Protein AF-A0A485L635-F1 (afdb_monomer_lite)

Structure (mmCIF, N/CA/C/O backbone):
data_AF-A0A485L635-F1
#
_entry.id   AF-A0A485L635-F1
#
loop_
_atom_site.group_PDB
_atom_site.id
_atom_site.type_symbol
_atom_site.label_atom_id
_atom_site.label_alt_id
_atom_site.label_comp_id
_atom_site.label_asym_id
_atom_site.label_entity_id
_atom_site.label_seq_id
_atom_site.pdbx_PDB_ins_code
_atom_site.Cartn_x
_atom_site.Cartn_y
_atom_site.Cartn_z
_atom_site.occupancy
_atom_site.B_iso_or_equiv
_atom_site.auth_seq_id
_atom_site.auth_comp_id
_atom_site.auth_asym_id
_atom_site.auth_atom_id
_atom_site.pdbx_PDB_model_num
ATOM 1 N N . MET A 1 1 ? -4.032 -38.866 20.958 1.00 46.47 1 MET A N 1
ATOM 2 C CA . MET A 1 1 ? -5.039 -37.815 21.218 1.00 46.47 1 MET A CA 1
ATOM 3 C C . MET A 1 1 ? -4.291 -36.526 21.504 1.00 46.47 1 MET A C 1
ATOM 5 O O . MET A 1 1 ? -3.530 -36.498 22.461 1.00 46.47 1 MET A O 1
ATOM 9 N N . VAL A 1 2 ? -4.410 -35.515 20.643 1.00 56.50 2 VAL A N 1
ATOM 10 C CA . VAL A 1 2 ? -3.808 -34.195 20.890 1.00 56.50 2 VAL A CA 1
ATOM 11 C C . VAL A 1 2 ? -4.768 -33.447 21.805 1.00 56.50 2 VAL A C 1
ATOM 13 O O . VAL A 1 2 ? -5.918 -33.234 21.429 1.00 56.50 2 VAL A O 1
ATOM 16 N N . ALA A 1 3 ? -4.328 -33.121 23.021 1.00 63.78 3 ALA A N 1
ATOM 17 C CA . ALA A 1 3 ? -5.101 -32.286 23.929 1.00 63.78 3 ALA A CA 1
ATOM 18 C C . ALA A 1 3 ? -5.383 -30.947 23.235 1.00 63.78 3 ALA A C 1
ATOM 20 O O . ALA A 1 3 ? -4.454 -30.277 22.778 1.00 63.78 3 ALA A O 1
ATOM 21 N N . ALA A 1 4 ? -6.659 -30.586 23.108 1.00 68.06 4 ALA A N 1
ATOM 22 C CA . ALA A 1 4 ? -7.040 -29.286 22.585 1.00 68.06 4 ALA A CA 1
ATOM 23 C C . ALA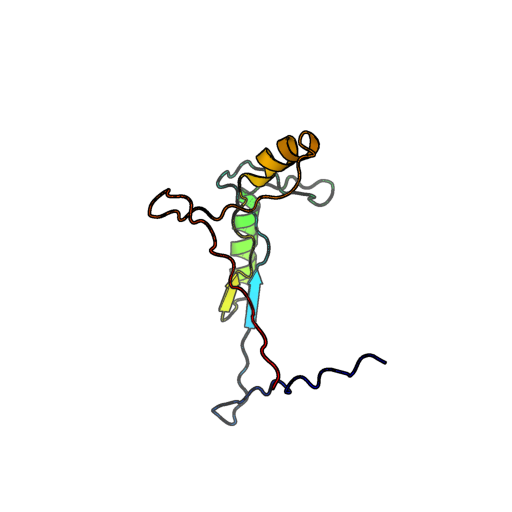 A 1 4 ? -6.488 -28.217 23.536 1.00 68.06 4 ALA A C 1
ATOM 25 O O . ALA A 1 4 ? -6.826 -28.200 24.718 1.00 68.06 4 ALA A O 1
ATOM 26 N N . LEU A 1 5 ? -5.590 -27.367 23.033 1.00 69.75 5 LEU A N 1
ATOM 27 C CA . LEU A 1 5 ? -5.117 -26.203 23.770 1.00 69.75 5 LEU A CA 1
ATOM 28 C C . LEU A 1 5 ? -6.318 -25.271 23.964 1.00 69.75 5 LEU A C 1
ATOM 30 O O . LEU A 1 5 ? -6.784 -24.669 22.994 1.00 69.75 5 LEU A O 1
ATOM 34 N N . ASP A 1 6 ? -6.817 -25.176 25.194 1.00 82.44 6 ASP A N 1
ATOM 35 C CA . ASP A 1 6 ? -7.895 -24.259 25.556 1.00 82.44 6 ASP A CA 1
ATOM 36 C C . ASP A 1 6 ? -7.337 -22.830 25.561 1.00 82.44 6 ASP A C 1
ATOM 38 O O . ASP A 1 6 ? -6.760 -22.348 26.539 1.00 82.44 6 ASP A O 1
ATOM 42 N N . LYS A 1 7 ? -7.368 -22.187 24.390 1.00 81.50 7 LYS A N 1
ATOM 43 C CA . LYS A 1 7 ? -6.895 -20.811 24.235 1.00 81.50 7 LYS A CA 1
ATOM 44 C C . LYS A 1 7 ? -7.945 -19.875 24.836 1.00 81.50 7 LYS A C 1
ATOM 46 O O . LYS A 1 7 ? -9.126 -20.022 24.521 1.00 81.50 7 LYS A O 1
ATOM 51 N N . PRO A 1 8 ? -7.539 -18.878 25.639 1.00 85.19 8 PRO A N 1
ATOM 52 C CA . PRO A 1 8 ? -8.482 -17.936 26.219 1.00 85.19 8 PRO A CA 1
ATOM 53 C C . PRO A 1 8 ? -9.276 -17.223 25.120 1.00 85.19 8 PRO A C 1
ATOM 55 O O . PRO A 1 8 ? -8.722 -16.783 24.109 1.00 85.19 8 PRO A O 1
ATOM 58 N N . LYS A 1 9 ? -10.590 -17.109 25.328 1.00 81.38 9 LYS A N 1
ATOM 59 C CA . LYS A 1 9 ? -11.494 -16.435 24.395 1.00 81.38 9 LYS A CA 1
ATOM 60 C C . LYS A 1 9 ? -11.135 -14.950 24.314 1.00 81.38 9 LYS A C 1
ATOM 62 O O . LYS A 1 9 ? -11.074 -14.267 25.334 1.00 81.38 9 LYS A O 1
ATOM 67 N N . LEU A 1 10 ? -10.941 -14.444 23.098 1.00 79.12 10 LEU A N 1
ATOM 68 C CA . LEU A 1 10 ? -10.807 -13.009 22.862 1.00 79.12 10 LEU A CA 1
ATOM 69 C C . LEU A 1 10 ? -12.159 -12.335 23.134 1.00 79.12 10 LEU A C 1
ATOM 71 O O . LEU A 1 10 ? -13.179 -12.725 22.565 1.00 79.12 10 LEU A O 1
ATOM 75 N N . VAL A 1 11 ? -12.165 -11.344 24.025 1.00 78.62 11 VAL A N 1
ATOM 76 C CA . VAL A 1 11 ? -13.355 -10.565 24.386 1.00 78.62 11 VAL A CA 1
ATOM 77 C C . VAL A 1 11 ? -13.086 -9.107 24.042 1.00 78.62 11 VAL A C 1
ATOM 79 O O . VAL A 1 11 ? -12.256 -8.463 24.682 1.00 78.62 11 VAL A O 1
ATOM 82 N N . ALA A 1 12 ? -13.787 -8.586 23.036 1.00 73.94 12 ALA A N 1
ATOM 83 C CA . ALA A 1 12 ? -13.822 -7.153 22.778 1.00 73.94 12 ALA A CA 1
ATOM 84 C C . ALA A 1 12 ? -14.682 -6.474 23.854 1.00 73.94 12 ALA A C 1
ATOM 86 O O . ALA A 1 12 ? -15.750 -6.978 24.206 1.00 73.94 12 ALA A O 1
ATOM 87 N N . ARG A 1 13 ? -14.210 -5.348 24.396 1.00 74.38 13 ARG A N 1
ATOM 88 C CA . ARG A 1 13 ? -14.962 -4.524 25.349 1.00 74.38 13 ARG A CA 1
ATOM 89 C C . ARG A 1 13 ? -15.219 -3.164 24.717 1.00 74.38 13 ARG A C 1
ATOM 91 O O . ARG A 1 13 ? -14.279 -2.542 24.231 1.00 74.38 13 ARG A O 1
ATOM 98 N N . THR A 1 14 ? -16.465 -2.712 24.735 1.00 75.62 14 THR A N 1
ATOM 99 C CA . THR A 1 14 ? -16.815 -1.324 24.427 1.00 75.62 14 THR A CA 1
ATOM 100 C C . THR A 1 14 ? -16.713 -0.510 25.715 1.00 75.62 14 THR A C 1
ATOM 102 O O . THR A 1 14 ? -17.088 -0.996 26.781 1.00 75.62 14 THR A O 1
ATOM 105 N N . ILE A 1 15 ? -16.141 0.694 25.642 1.00 70.38 15 ILE A N 1
ATOM 106 C CA . ILE A 1 15 ? -16.033 1.586 26.810 1.00 70.38 15 ILE A CA 1
ATOM 107 C C . ILE A 1 15 ? -17.377 2.295 27.055 1.00 70.38 15 ILE A C 1
ATOM 109 O O . ILE A 1 15 ? -17.760 2.472 28.206 1.00 70.38 15 ILE A O 1
ATOM 113 N N . ASP A 1 16 ? -18.139 2.554 25.984 1.00 68.94 16 ASP A N 1
ATOM 114 C CA . ASP A 1 16 ? -19.453 3.201 26.018 1.00 68.94 16 ASP A CA 1
ATOM 115 C C . ASP A 1 16 ? -20.536 2.283 25.411 1.00 68.94 16 ASP A C 1
ATOM 117 O O . ASP A 1 16 ? -20.261 1.488 24.507 1.00 68.94 16 ASP A O 1
ATOM 121 N N . ASN A 1 17 ? -21.778 2.365 25.909 1.00 64.94 17 ASN A N 1
ATOM 122 C CA . ASN A 1 17 ? -22.912 1.491 25.536 1.00 64.94 17 ASN A CA 1
ATOM 123 C C . ASN A 1 17 ? -23.475 1.736 24.119 1.00 64.94 17 ASN A C 1
ATOM 125 O O . ASN A 1 17 ? -24.551 1.237 23.799 1.00 64.94 17 ASN A O 1
ATOM 129 N N . ASP A 1 18 ? -22.766 2.490 23.282 1.00 70.38 18 ASP A N 1
ATOM 130 C CA . ASP A 1 18 ? -23.290 3.043 22.028 1.00 70.38 18 ASP A CA 1
ATOM 131 C C . ASP A 1 18 ? -22.685 2.403 20.768 1.00 70.38 18 ASP A C 1
ATOM 133 O O . ASP A 1 18 ? -22.676 3.004 19.705 1.00 70.38 18 ASP A O 1
ATOM 137 N N . GLY A 1 19 ? -22.164 1.174 20.883 1.00 67.44 19 GLY A N 1
ATOM 138 C CA . GLY A 1 19 ? -21.712 0.362 19.746 1.00 67.44 19 GLY A CA 1
ATOM 139 C C . GLY A 1 19 ? -20.633 1.026 18.876 1.00 67.44 19 GLY A C 1
ATOM 140 O O . GLY A 1 19 ? -20.918 1.736 17.921 1.00 67.44 19 GLY A O 1
ATOM 141 N N . LEU A 1 20 ? -19.359 0.733 19.134 1.00 75.12 20 LEU A N 1
ATOM 142 C CA . LEU A 1 20 ? -18.262 1.286 18.333 1.00 75.12 20 LEU A CA 1
ATOM 143 C C . LEU A 1 20 ? -18.120 0.529 17.002 1.00 75.12 20 LEU A C 1
ATOM 145 O O . LEU A 1 20 ? -17.874 -0.678 16.999 1.00 75.12 20 LEU A O 1
ATOM 149 N N . THR A 1 21 ? -18.230 1.245 15.882 1.00 83.25 21 THR A N 1
ATOM 150 C CA . THR A 1 21 ? -17.922 0.733 14.536 1.00 83.25 21 THR A CA 1
ATOM 151 C C . THR A 1 21 ? -16.688 1.448 14.004 1.00 83.25 21 THR A C 1
ATOM 153 O O . THR A 1 21 ? -16.598 2.667 14.106 1.00 83.25 21 THR A O 1
ATOM 156 N N . TYR A 1 22 ? -15.750 0.695 13.436 1.00 89.38 22 TYR A N 1
ATOM 157 C CA . TYR A 1 22 ? -14.588 1.229 12.729 1.00 89.38 22 TYR A CA 1
ATOM 158 C C . TYR A 1 22 ? -14.312 0.386 11.480 1.00 89.38 22 TYR A C 1
ATOM 160 O O . TYR A 1 22 ? -14.618 -0.811 11.443 1.00 89.38 22 TYR A O 1
ATOM 168 N N . LYS A 1 23 ? -13.713 0.998 10.462 1.00 93.38 23 LYS A N 1
ATOM 169 C CA . LYS A 1 23 ? -13.260 0.352 9.231 1.00 93.38 23 LYS A CA 1
ATOM 170 C C . LYS A 1 23 ? -11.733 0.331 9.192 1.00 93.38 23 LYS A C 1
ATOM 172 O O . LYS A 1 23 ? -11.084 1.369 9.284 1.00 93.38 23 LYS A O 1
ATOM 177 N N . ILE A 1 24 ? -11.163 -0.859 9.012 1.00 95.50 24 ILE A N 1
ATOM 178 C CA . ILE A 1 24 ? -9.722 -1.043 8.806 1.00 95.50 24 ILE A CA 1
ATOM 179 C C . ILE A 1 24 ? -9.475 -1.437 7.355 1.00 95.50 24 ILE A C 1
ATOM 181 O O . ILE A 1 24 ? -10.023 -2.434 6.888 1.00 95.50 24 ILE A O 1
ATOM 185 N N . LEU A 1 25 ? -8.603 -0.699 6.675 1.00 96.50 25 LEU A N 1
ATOM 186 C CA . LEU A 1 25 ? -8.005 -1.124 5.415 1.00 96.50 25 LEU A CA 1
ATOM 187 C C . LEU A 1 25 ? -6.670 -1.808 5.719 1.00 96.50 25 LEU A C 1
ATOM 189 O O . LEU A 1 25 ? -5.702 -1.158 6.113 1.00 96.50 25 LEU A O 1
ATOM 193 N N . GLN A 1 26 ? -6.624 -3.129 5.568 1.00 96.69 26 GLN A N 1
ATOM 194 C CA . GLN A 1 26 ? -5.401 -3.905 5.748 1.00 96.69 26 GLN A CA 1
ATOM 195 C C . GLN A 1 26 ? -4.708 -4.119 4.403 1.00 96.69 26 GLN A C 1
ATOM 197 O O . GLN A 1 26 ? -5.333 -4.570 3.447 1.00 96.69 26 GLN A O 1
ATOM 202 N N . ILE A 1 27 ? -3.410 -3.828 4.354 1.00 94.88 27 ILE A N 1
ATOM 203 C CA . ILE A 1 27 ? -2.618 -3.820 3.127 1.00 94.88 27 ILE A CA 1
ATOM 204 C C . ILE A 1 27 ? -1.386 -4.712 3.321 1.00 94.88 27 ILE A C 1
ATOM 206 O O . ILE A 1 27 ? -0.398 -4.288 3.929 1.00 94.88 27 ILE A O 1
ATOM 210 N N . PRO A 1 28 ? -1.454 -5.973 2.872 1.00 93.25 28 PRO A N 1
ATOM 211 C CA . PRO A 1 28 ? -0.338 -6.912 2.911 1.00 93.25 28 PRO A CA 1
ATOM 212 C C . PRO A 1 28 ? 0.518 -6.848 1.630 1.00 93.25 28 PRO A C 1
ATOM 214 O O . PRO A 1 28 ? 0.031 -6.431 0.582 1.00 93.25 28 PRO A O 1
ATOM 217 N N . ASP A 1 29 ? 1.777 -7.284 1.730 1.00 91.00 29 ASP A N 1
ATOM 218 C CA . ASP A 1 29 ? 2.595 -7.769 0.605 1.00 91.00 29 ASP A CA 1
ATOM 219 C C . ASP A 1 29 ? 2.703 -6.830 -0.617 1.00 91.00 29 ASP A C 1
ATOM 221 O O . ASP A 1 29 ? 2.591 -7.263 -1.764 1.00 91.00 29 ASP A O 1
ATOM 225 N N . LEU A 1 30 ? 2.940 -5.529 -0.403 1.00 90.94 30 LEU A N 1
ATOM 226 C CA . LEU A 1 30 ? 3.135 -4.599 -1.525 1.00 90.94 30 LEU A CA 1
ATOM 227 C C . LEU A 1 30 ? 4.426 -4.884 -2.306 1.00 90.94 30 LEU A C 1
ATOM 229 O O . LEU A 1 30 ? 4.441 -4.718 -3.519 1.00 90.94 30 LEU A O 1
ATOM 233 N N . HIS A 1 31 ? 5.501 -5.338 -1.654 1.00 91.38 31 HIS A N 1
ATOM 234 C CA . HIS A 1 31 ? 6.795 -5.595 -2.300 1.00 91.38 31 HIS A CA 1
ATOM 235 C C . HIS A 1 31 ? 7.318 -4.421 -3.159 1.00 91.38 31 HIS A C 1
ATOM 237 O O . HIS A 1 31 ? 7.789 -4.616 -4.281 1.00 91.38 31 HIS A O 1
ATOM 243 N N . TYR A 1 32 ? 7.296 -3.193 -2.632 1.00 90.81 32 TYR A N 1
ATOM 244 C CA . TYR A 1 32 ? 7.894 -2.039 -3.310 1.00 90.81 32 TYR A CA 1
ATOM 245 C C . TYR A 1 32 ? 9.393 -2.240 -3.534 1.00 90.81 32 TYR A C 1
ATOM 247 O O . TYR A 1 32 ? 10.155 -2.471 -2.589 1.00 90.81 32 TYR A O 1
ATOM 255 N N . SER A 1 33 ? 9.827 -2.107 -4.785 1.00 89.31 33 SER A N 1
ATOM 256 C CA . SER A 1 33 ? 11.236 -2.143 -5.182 1.00 89.31 33 SER A CA 1
ATOM 257 C C . SER A 1 33 ? 11.898 -0.760 -5.174 1.00 89.31 33 SER A C 1
ATOM 259 O O . SER A 1 33 ? 13.129 -0.669 -5.220 1.00 89.31 33 SER A O 1
ATOM 261 N N . GLY A 1 34 ? 11.097 0.310 -5.109 1.00 88.69 34 GLY A N 1
ATOM 262 C CA . GLY A 1 34 ? 11.537 1.700 -5.215 1.00 88.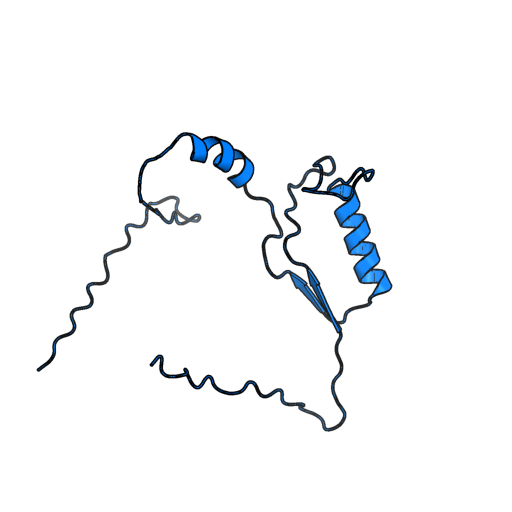69 34 GLY A CA 1
ATOM 263 C C . GLY A 1 34 ? 11.808 2.130 -6.658 1.00 88.69 34 GLY A C 1
ATOM 264 O O . GLY A 1 34 ? 12.634 3.015 -6.888 1.00 88.69 34 GLY A O 1
ATOM 265 N N . LYS A 1 35 ? 11.190 1.459 -7.635 1.00 89.19 35 LYS A N 1
ATOM 266 C CA . LYS A 1 35 ? 11.347 1.728 -9.068 1.00 89.19 35 LYS A CA 1
ATOM 267 C C . LYS A 1 35 ? 9.993 1.637 -9.754 1.00 89.19 35 LYS A C 1
ATOM 269 O O . LYS A 1 35 ? 9.493 0.546 -10.008 1.00 89.19 35 LYS A O 1
ATOM 274 N N . ASP A 1 36 ? 9.495 2.782 -10.194 1.00 90.62 36 ASP A N 1
ATOM 275 C CA . ASP A 1 36 ? 8.192 2.944 -10.849 1.00 90.62 36 ASP A CA 1
ATOM 276 C C . ASP A 1 36 ? 7.978 2.035 -12.070 1.00 90.62 36 ASP A C 1
ATOM 278 O O . ASP A 1 36 ? 6.847 1.730 -12.439 1.00 90.62 36 ASP A O 1
ATOM 282 N N . THR A 1 37 ? 9.062 1.601 -12.719 1.00 91.31 37 THR A N 1
ATOM 283 C CA . THR A 1 37 ? 9.028 0.747 -13.913 1.00 91.31 37 THR A CA 1
ATOM 284 C C . THR A 1 37 ? 9.028 -0.750 -13.611 1.00 91.31 37 THR A C 1
ATOM 286 O O . THR A 1 37 ? 8.892 -1.543 -14.545 1.00 91.31 37 THR A O 1
ATOM 289 N N . THR A 1 38 ? 9.179 -1.156 -12.348 1.00 89.38 38 THR A N 1
ATOM 290 C CA . THR A 1 38 ? 9.167 -2.568 -11.955 1.00 89.38 38 THR A CA 1
ATOM 291 C C . THR A 1 38 ? 7.804 -3.180 -12.247 1.00 89.38 38 THR A C 1
ATOM 293 O O . THR A 1 38 ? 6.778 -2.688 -11.787 1.00 89.38 38 THR A O 1
ATOM 296 N N . THR A 1 39 ? 7.795 -4.270 -13.014 1.00 89.88 39 THR A N 1
ATOM 297 C CA . THR A 1 39 ? 6.577 -5.021 -13.326 1.00 89.88 39 THR A CA 1
ATOM 298 C C . THR A 1 39 ? 6.081 -5.773 -12.095 1.00 89.88 39 THR A C 1
ATOM 300 O O . THR A 1 39 ? 6.864 -6.426 -11.398 1.00 89.88 39 THR A O 1
ATOM 303 N N . CYS A 1 40 ? 4.773 -5.722 -11.852 1.00 87.19 40 CYS A N 1
ATOM 304 C CA . CYS A 1 40 ? 4.139 -6.489 -10.783 1.00 87.19 40 CYS A CA 1
ATOM 305 C C . CYS A 1 40 ? 4.296 -8.000 -11.019 1.00 87.19 40 CYS A C 1
ATOM 307 O O . CYS A 1 40 ? 4.387 -8.467 -12.157 1.00 87.19 40 CYS A O 1
ATOM 309 N N . TYR A 1 41 ? 4.280 -8.793 -9.948 1.00 82.88 41 TYR A N 1
ATOM 310 C CA . TYR A 1 41 ? 4.322 -10.249 -10.065 1.00 82.88 41 TYR A CA 1
ATOM 311 C C . TYR A 1 41 ? 2.921 -10.823 -10.300 1.00 82.88 41 TYR A C 1
ATOM 313 O O . TYR A 1 41 ? 2.011 -10.573 -9.518 1.00 82.88 41 TYR A O 1
ATOM 321 N N . GLY A 1 42 ? 2.760 -11.608 -11.369 1.00 83.50 42 GLY A N 1
ATOM 322 C CA . GLY A 1 42 ? 1.510 -12.309 -11.681 1.00 83.50 42 GLY A CA 1
ATOM 323 C C . GLY A 1 42 ? 0.291 -11.410 -11.944 1.00 83.50 42 GLY A C 1
ATOM 324 O O . GLY A 1 42 ? -0.769 -11.695 -11.386 1.00 83.50 42 GLY A O 1
ATOM 325 N N . PRO A 1 43 ? 0.388 -10.343 -12.766 1.00 84.75 43 PRO A N 1
ATOM 326 C CA . PRO A 1 43 ? -0.782 -9.540 -13.090 1.00 84.75 43 PRO A CA 1
ATOM 327 C C . PRO A 1 43 ? -1.810 -10.358 -13.890 1.00 84.75 43 PRO A C 1
ATOM 329 O O . PRO A 1 43 ? -1.435 -11.305 -14.594 1.00 84.75 43 PRO A O 1
ATOM 332 N N . PRO A 1 44 ? -3.102 -9.985 -13.839 1.00 84.88 44 PRO A N 1
ATOM 333 C CA . PRO A 1 44 ? -4.102 -10.571 -14.717 1.00 84.88 44 PRO A CA 1
ATOM 334 C C . PRO A 1 44 ? -3.697 -10.447 -16.198 1.00 84.88 44 PRO A C 1
ATOM 336 O O . PRO A 1 44 ? -3.037 -9.473 -16.580 1.00 84.88 44 PRO A O 1
ATOM 339 N N . PRO A 1 45 ? -4.097 -11.401 -17.058 1.00 89.38 45 PRO A N 1
ATOM 340 C CA . PRO A 1 45 ? -3.738 -11.372 -18.470 1.00 89.38 45 PRO A CA 1
ATOM 341 C C . PRO A 1 45 ? -4.180 -10.069 -19.144 1.00 89.38 45 PRO A C 1
ATOM 343 O O . PRO A 1 45 ? -5.308 -9.620 -18.959 1.00 89.38 45 PRO A O 1
ATOM 346 N N . GLY A 1 46 ? -3.300 -9.486 -19.959 1.00 88.00 46 GLY A N 1
ATOM 347 C CA . GLY A 1 46 ? -3.602 -8.268 -20.718 1.00 88.00 46 GLY A CA 1
ATOM 348 C C . GLY A 1 46 ? -3.471 -6.960 -19.932 1.00 88.00 46 GLY A C 1
ATOM 349 O O . GLY A 1 46 ? -3.784 -5.909 -20.485 1.00 88.00 46 GLY A O 1
ATOM 350 N N . ILE A 1 47 ? -2.993 -7.000 -18.685 1.00 87.50 47 ILE A N 1
ATOM 351 C CA . ILE A 1 47 ? -2.733 -5.802 -17.880 1.00 87.50 47 ILE A CA 1
ATOM 352 C C . ILE A 1 47 ? -1.224 -5.542 -17.800 1.00 87.50 47 ILE A C 1
ATOM 354 O O . ILE A 1 47 ? -0.470 -6.377 -17.300 1.00 87.50 47 ILE A O 1
ATOM 358 N N . ASP A 1 48 ? -0.789 -4.361 -18.252 1.00 89.00 48 ASP A N 1
ATOM 359 C CA . ASP A 1 48 ? 0.557 -3.844 -17.965 1.00 89.00 48 ASP A CA 1
ATOM 360 C C . ASP A 1 48 ? 0.576 -3.285 -16.538 1.00 89.00 48 ASP A C 1
ATOM 362 O O . ASP A 1 48 ? 0.211 -2.135 -16.299 1.00 89.00 48 ASP A O 1
ATOM 366 N N . CYS A 1 49 ? 0.939 -4.130 -15.574 1.00 88.62 49 CYS A N 1
ATOM 367 C CA . CYS A 1 49 ? 1.054 -3.729 -14.177 1.00 88.62 49 CYS A CA 1
ATOM 368 C C . CYS A 1 49 ? 2.490 -3.329 -13.851 1.00 88.62 49 CYS A C 1
ATOM 370 O O . CYS A 1 49 ? 3.429 -4.107 -14.040 1.00 88.62 49 CYS A O 1
ATOM 372 N N . LYS A 1 50 ? 2.634 -2.131 -13.291 1.00 93.12 50 LYS A N 1
ATOM 373 C CA . LYS A 1 50 ? 3.890 -1.534 -12.845 1.00 93.12 50 LYS A CA 1
ATOM 374 C C . LYS A 1 50 ? 3.724 -0.983 -11.441 1.00 93.12 50 LYS A C 1
ATOM 376 O O . LYS A 1 50 ? 2.610 -0.649 -11.043 1.00 93.12 50 LYS A O 1
ATOM 381 N N . GLU A 1 51 ? 4.835 -0.845 -10.733 1.00 92.19 51 GLU A N 1
ATOM 382 C CA . GLU A 1 51 ? 4.879 -0.275 -9.385 1.00 92.19 51 GLU A CA 1
ATOM 383 C C . GLU A 1 51 ? 4.209 1.107 -9.318 1.00 92.19 51 GLU A C 1
ATOM 385 O O . GLU A 1 51 ? 3.450 1.371 -8.392 1.00 92.19 51 GLU A O 1
ATOM 390 N N . SER A 1 52 ? 4.342 1.937 -10.361 1.00 92.81 52 SER A N 1
ATOM 391 C CA . SER A 1 52 ? 3.623 3.218 -10.448 1.00 92.81 52 SER A CA 1
ATOM 392 C C . SER A 1 52 ? 2.095 3.090 -10.371 1.00 92.81 52 SER A C 1
ATOM 394 O O . SER A 1 52 ? 1.420 3.975 -9.849 1.00 92.81 52 SER A O 1
ATOM 396 N N . TYR A 1 53 ? 1.523 1.989 -10.863 1.00 92.31 53 TYR A N 1
ATOM 397 C CA . TYR A 1 53 ? 0.087 1.729 -10.764 1.00 92.31 53 TYR A CA 1
ATOM 398 C C . TYR A 1 53 ? -0.327 1.206 -9.389 1.00 92.31 53 TYR A C 1
ATOM 400 O O . TYR A 1 53 ? -1.496 1.345 -9.029 1.00 92.31 53 TYR A O 1
ATOM 408 N N . MET A 1 54 ? 0.599 0.652 -8.600 1.00 91.25 54 MET A N 1
ATOM 409 C CA . MET A 1 54 ? 0.311 0.280 -7.215 1.00 91.25 54 MET A CA 1
ATOM 410 C C . MET A 1 54 ?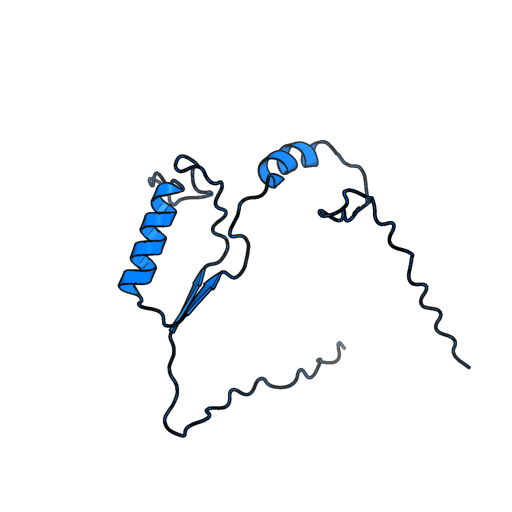 0.011 1.525 -6.381 1.00 91.25 54 MET A C 1
ATOM 412 O O . MET A 1 54 ? -0.973 1.528 -5.649 1.00 91.25 54 MET A O 1
ATOM 416 N N . ASP A 1 55 ? 0.760 2.615 -6.566 1.00 90.75 55 ASP A N 1
ATOM 417 C CA . ASP A 1 55 ? 0.495 3.888 -5.878 1.00 90.75 55 ASP A CA 1
ATOM 418 C C . ASP A 1 55 ? -0.884 4.455 -6.231 1.00 90.75 55 ASP A C 1
ATOM 420 O O . ASP A 1 55 ? -1.628 4.899 -5.355 1.00 90.75 55 ASP A O 1
ATOM 424 N N . VAL A 1 56 ? -1.258 4.383 -7.512 1.00 93.25 56 VAL A N 1
ATOM 425 C CA . VAL A 1 56 ? -2.586 4.800 -7.988 1.00 93.25 56 VAL A CA 1
ATOM 426 C C . VAL A 1 56 ? -3.685 3.929 -7.376 1.00 93.25 56 VAL A C 1
ATOM 428 O O . VAL A 1 56 ? -4.695 4.455 -6.908 1.00 93.25 56 VAL A O 1
ATOM 431 N N . MET A 1 57 ? -3.494 2.607 -7.341 1.00 91.00 57 MET A N 1
ATOM 432 C CA . MET A 1 57 ? -4.432 1.671 -6.714 1.00 91.00 57 MET A CA 1
ATOM 433 C C . MET A 1 57 ? -4.607 1.979 -5.225 1.00 91.00 57 MET A C 1
ATOM 435 O O . MET A 1 57 ? -5.729 2.029 -4.730 1.00 91.00 57 MET A O 1
ATOM 439 N N . MET A 1 58 ? -3.506 2.222 -4.518 1.00 92.88 58 MET A N 1
ATOM 440 C CA . MET A 1 58 ? -3.488 2.537 -3.093 1.00 92.88 58 MET A CA 1
ATOM 441 C C . MET A 1 58 ? -4.238 3.830 -2.778 1.00 92.88 58 MET A C 1
ATOM 443 O O . MET A 1 58 ? -5.089 3.839 -1.889 1.00 92.88 58 MET A O 1
ATOM 447 N N . GLN A 1 59 ? -3.975 4.896 -3.536 1.00 95.19 59 GLN A N 1
ATOM 448 C CA . GLN A 1 59 ? -4.692 6.167 -3.401 1.00 95.19 59 GLN A CA 1
ATOM 449 C C . GLN A 1 59 ? -6.191 5.980 -3.651 1.00 95.19 59 GLN A C 1
ATOM 451 O O . GLN A 1 59 ? -7.004 6.360 -2.813 1.00 95.19 59 GLN A O 1
ATOM 456 N N . LYS A 1 60 ? -6.555 5.289 -4.740 1.00 96.06 60 LYS A N 1
ATOM 457 C CA . LYS A 1 60 ? -7.954 4.993 -5.076 1.00 96.06 60 LYS A CA 1
ATOM 458 C C . LYS A 1 60 ? -8.663 4.217 -3.960 1.00 96.06 60 LYS A C 1
ATOM 460 O O . LYS A 1 60 ? -9.781 4.568 -3.600 1.00 96.06 60 LYS A O 1
ATOM 465 N N . MET A 1 61 ? -8.025 3.187 -3.397 1.00 95.38 61 MET A N 1
ATOM 466 C CA . MET A 1 61 ? -8.605 2.400 -2.301 1.00 95.38 61 MET A CA 1
ATOM 467 C C . MET A 1 61 ? -8.841 3.247 -1.050 1.00 95.38 61 MET A C 1
ATOM 469 O O . MET A 1 61 ? -9.884 3.112 -0.417 1.00 95.38 61 MET A O 1
ATOM 473 N N . ILE A 1 62 ? -7.899 4.122 -0.695 1.00 96.88 62 ILE A N 1
ATOM 474 C CA . ILE A 1 62 ? -8.042 5.012 0.464 1.00 96.88 62 ILE A CA 1
ATOM 475 C C . ILE A 1 62 ? -9.195 6.003 0.242 1.00 96.88 62 ILE A C 1
ATOM 477 O O . ILE A 1 62 ? -10.022 6.179 1.140 1.00 96.88 62 ILE A O 1
ATOM 481 N N . ASP A 1 63 ? -9.284 6.596 -0.951 1.00 97.44 63 ASP A N 1
ATOM 482 C CA . ASP A 1 63 ? -10.321 7.571 -1.306 1.00 97.44 63 ASP A CA 1
ATOM 483 C C . ASP A 1 63 ? -11.72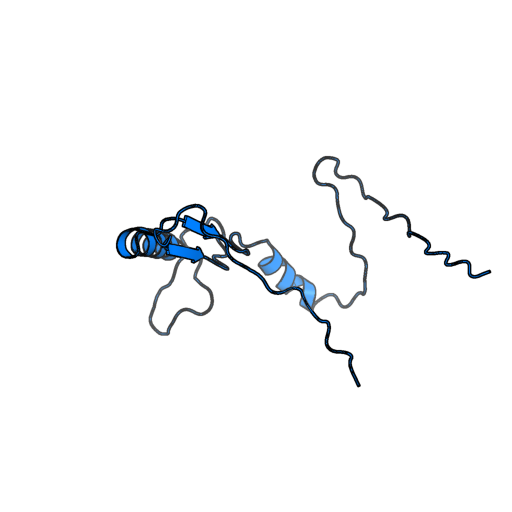9 6.956 -1.345 1.00 97.44 63 ASP A C 1
ATOM 485 O O . ASP A 1 63 ? -12.698 7.571 -0.880 1.00 97.44 63 ASP A O 1
ATOM 489 N N . ASP A 1 64 ? -11.846 5.741 -1.888 1.00 97.50 64 ASP A N 1
ATOM 490 C CA . ASP A 1 64 ? -13.124 5.045 -2.047 1.00 97.50 64 ASP A CA 1
ATOM 491 C C . ASP A 1 64 ? -13.609 4.450 -0.715 1.00 97.50 64 ASP A C 1
ATOM 493 O O . ASP A 1 64 ? -14.772 4.628 -0.341 1.00 97.50 64 ASP A O 1
ATOM 497 N N . GLU A 1 65 ? -12.729 3.771 0.030 1.00 96.12 65 GLU A N 1
ATOM 498 C CA . GLU A 1 65 ? -13.126 3.052 1.244 1.00 96.12 65 GLU A CA 1
ATOM 499 C C . GLU A 1 65 ? -13.247 3.942 2.474 1.00 96.12 65 GLU A C 1
ATOM 501 O O . GLU A 1 65 ? -14.042 3.620 3.364 1.00 96.12 65 GLU A O 1
ATOM 506 N N . LYS A 1 66 ? -12.488 5.043 2.534 1.00 96.50 66 LYS A N 1
ATOM 507 C CA . LYS A 1 66 ? -12.439 5.967 3.681 1.00 96.50 66 LYS A CA 1
ATOM 508 C C . LYS A 1 66 ? -12.275 5.225 5.020 1.00 96.50 66 LYS A C 1
ATOM 510 O O . LYS A 1 66 ? -13.155 5.310 5.878 1.00 96.50 66 LYS A O 1
ATOM 515 N N . PRO A 1 67 ? -11.201 4.432 5.189 1.00 96.69 67 PRO A N 1
ATOM 516 C CA . PRO A 1 67 ? -10.975 3.684 6.420 1.00 96.69 67 PRO A CA 1
ATOM 517 C C . PRO A 1 67 ? -10.600 4.611 7.584 1.00 96.69 67 PRO A C 1
ATOM 519 O O . PRO A 1 67 ? -9.948 5.634 7.385 1.00 96.69 67 PRO A O 1
ATOM 522 N N . ASP A 1 68 ? -10.932 4.204 8.809 1.00 95.31 68 ASP A N 1
ATOM 523 C CA . ASP A 1 68 ? -10.473 4.878 10.033 1.00 95.31 68 ASP A CA 1
ATOM 524 C C . ASP A 1 68 ? -9.000 4.565 10.316 1.00 95.31 68 ASP A C 1
ATOM 526 O O . ASP A 1 68 ? -8.254 5.390 10.843 1.00 95.31 68 ASP A O 1
ATOM 530 N N . PHE A 1 69 ? -8.568 3.358 9.938 1.00 95.81 69 PHE A N 1
ATOM 531 C CA . PHE A 1 69 ? -7.195 2.900 10.097 1.00 95.81 69 PHE A CA 1
ATOM 532 C C . PHE A 1 69 ? -6.696 2.206 8.836 1.00 95.81 69 PHE A C 1
ATOM 534 O O . PHE A 1 69 ? -7.378 1.355 8.265 1.00 95.81 69 PHE A O 1
ATOM 541 N N . VAL A 1 70 ? -5.459 2.512 8.456 1.00 96.25 70 VAL A N 1
ATOM 542 C CA . VAL A 1 70 ? -4.715 1.764 7.440 1.00 96.25 70 VAL A CA 1
ATOM 543 C C . VAL A 1 70 ? -3.639 0.949 8.144 1.00 96.25 70 VAL A C 1
ATOM 545 O O . VAL A 1 70 ? -2.837 1.497 8.902 1.00 96.25 70 VAL A O 1
ATOM 548 N N . VAL A 1 71 ? -3.629 -0.363 7.920 1.00 96.56 71 VAL A N 1
ATOM 549 C CA . VAL A 1 71 ? -2.702 -1.292 8.574 1.00 96.56 71 VAL A CA 1
ATOM 550 C C . VAL A 1 71 ? -1.854 -1.999 7.532 1.00 96.56 71 VAL A C 1
ATOM 552 O O . VAL A 1 71 ? -2.356 -2.788 6.738 1.00 96.56 71 VAL A O 1
ATOM 555 N N . PHE A 1 72 ? -0.545 -1.777 7.594 1.00 95.50 72 PHE A N 1
ATOM 556 C CA . PHE A 1 72 ? 0.436 -2.521 6.812 1.00 95.50 72 PHE A CA 1
ATOM 557 C C . PHE A 1 72 ? 0.884 -3.755 7.593 1.00 95.50 72 PHE A C 1
ATOM 559 O O . PHE A 1 72 ? 1.524 -3.630 8.638 1.00 95.50 72 PHE A O 1
ATOM 566 N N . SER A 1 73 ? 0.524 -4.950 7.121 1.00 93.50 73 SER A N 1
ATOM 567 C CA . SER A 1 73 ? 0.693 -6.182 7.909 1.00 93.50 73 SER A CA 1
ATOM 568 C C . SER A 1 73 ? 1.986 -6.962 7.653 1.00 93.50 73 SER A C 1
ATOM 570 O O . SER A 1 73 ? 2.240 -7.936 8.355 1.00 93.50 73 SER A O 1
ATOM 572 N N . GLY A 1 74 ? 2.810 -6.550 6.688 1.00 90.81 74 GLY A N 1
ATOM 573 C CA . GLY A 1 74 ? 4.063 -7.235 6.339 1.00 90.81 74 GLY A CA 1
ATOM 574 C C . GLY A 1 74 ? 4.447 -7.045 4.874 1.00 90.81 74 GLY A C 1
ATOM 575 O O . GLY A 1 74 ? 3.644 -6.526 4.107 1.00 90.81 74 GLY A O 1
ATOM 576 N N . ASP A 1 75 ? 5.682 -7.398 4.516 1.00 89.75 75 ASP A N 1
ATOM 577 C CA . ASP A 1 75 ? 6.188 -7.498 3.134 1.00 89.75 75 ASP A CA 1
ATOM 578 C C . ASP A 1 75 ? 5.931 -6.274 2.236 1.00 89.75 75 ASP A C 1
ATOM 580 O O . ASP A 1 75 ? 5.665 -6.358 1.043 1.00 89.75 75 ASP A O 1
ATOM 584 N N . GLN A 1 76 ? 6.064 -5.081 2.821 1.00 92.12 76 GLN A N 1
ATOM 585 C CA . GLN A 1 76 ? 5.873 -3.818 2.099 1.00 92.12 76 GLN A CA 1
ATOM 586 C C . GLN A 1 76 ? 7.019 -3.493 1.143 1.00 92.12 76 GLN A C 1
ATOM 588 O O . GLN A 1 76 ? 6.803 -2.835 0.135 1.00 92.12 76 GLN A O 1
ATOM 593 N N . ILE A 1 77 ? 8.238 -3.929 1.472 1.00 90.06 77 ILE A N 1
ATOM 594 C CA . ILE A 1 77 ? 9.457 -3.611 0.725 1.00 90.06 77 ILE A CA 1
ATOM 595 C C . ILE A 1 77 ? 10.050 -4.903 0.178 1.00 90.06 77 ILE A C 1
ATOM 597 O O . ILE A 1 77 ? 10.313 -5.839 0.937 1.00 90.06 77 ILE A O 1
ATOM 601 N N . GLU A 1 78 ? 10.314 -4.932 -1.124 1.00 86.06 78 GLU A N 1
ATOM 602 C CA . GLU A 1 78 ? 11.040 -6.025 -1.759 1.00 86.06 78 GLU A CA 1
ATOM 603 C C . GLU A 1 78 ? 12.497 -6.001 -1.286 1.00 86.06 78 GLU A C 1
ATOM 605 O O . GLU A 1 78 ? 13.220 -5.009 -1.419 1.00 86.06 78 GLU A O 1
ATOM 610 N N . THR A 1 79 ? 12.949 -7.112 -0.711 1.00 72.56 79 THR A N 1
ATOM 611 C CA . THR A 1 79 ? 14.357 -7.260 -0.335 1.00 72.56 79 THR A CA 1
ATOM 612 C C . THR A 1 79 ? 15.141 -7.833 -1.513 1.00 72.56 79 THR A C 1
ATOM 614 O O . THR A 1 79 ? 14.590 -8.411 -2.445 1.00 72.56 79 THR A O 1
ATOM 617 N N . LEU A 1 80 ? 16.474 -7.757 -1.472 1.00 63.19 80 LEU A N 1
ATOM 618 C CA . LEU A 1 80 ? 17.333 -8.372 -2.496 1.00 63.19 80 LEU A CA 1
ATOM 619 C C . LEU A 1 80 ? 17.202 -9.911 -2.566 1.00 63.19 80 LEU A C 1
ATOM 621 O O . LEU A 1 80 ? 17.939 -10.540 -3.320 1.00 63.19 80 LEU A O 1
ATOM 625 N N . ALA A 1 81 ? 16.283 -10.542 -1.827 1.00 54.75 81 ALA A N 1
ATOM 626 C CA . ALA A 1 81 ? 15.974 -11.961 -1.943 1.00 54.75 81 ALA A CA 1
ATOM 627 C C . ALA A 1 81 ? 15.606 -12.376 -3.379 1.00 54.75 81 ALA A C 1
ATOM 629 O O . ALA A 1 81 ? 15.896 -13.507 -3.752 1.00 54.75 81 ALA A O 1
ATOM 630 N N . ARG A 1 82 ? 15.101 -11.478 -4.240 1.00 51.06 82 ARG A N 1
ATOM 631 C CA . ARG A 1 82 ? 14.988 -11.763 -5.687 1.00 51.06 82 ARG A CA 1
ATOM 632 C C . ARG A 1 82 ? 16.333 -11.931 -6.407 1.00 51.06 82 ARG A C 1
ATOM 634 O O . ARG A 1 82 ? 16.425 -12.742 -7.322 1.00 51.06 82 ARG A O 1
ATOM 641 N N . LEU A 1 83 ? 17.397 -11.249 -5.973 1.00 49.69 83 LEU A N 1
ATOM 642 C CA . LEU A 1 83 ? 18.773 -11.537 -6.418 1.00 49.69 83 LEU A CA 1
ATOM 643 C C . LEU A 1 83 ? 19.332 -12.796 -5.739 1.00 49.69 83 LEU A C 1
ATOM 645 O O . LEU A 1 83 ? 20.130 -13.523 -6.326 1.00 49.69 83 LEU A O 1
ATOM 649 N N . GLN A 1 84 ? 18.899 -13.076 -4.510 1.00 44.81 84 GLN A N 1
ATOM 650 C CA . GLN A 1 84 ? 19.372 -14.208 -3.715 1.00 44.81 84 GLN A CA 1
ATOM 651 C C . GLN A 1 84 ? 18.719 -15.543 -4.112 1.00 44.81 84 GLN A C 1
ATOM 653 O O . GLN A 1 84 ? 19.367 -16.580 -4.016 1.00 44.81 84 GLN A O 1
ATOM 658 N N . ALA A 1 85 ? 17.497 -15.540 -4.649 1.00 45.69 85 ALA A N 1
ATOM 659 C CA . ALA A 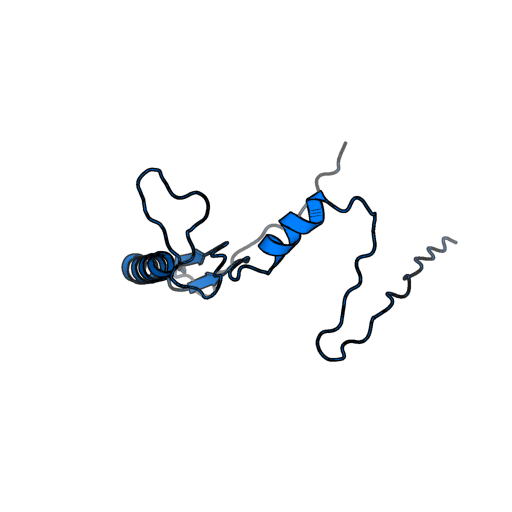1 85 ? 16.827 -16.724 -5.186 1.00 45.69 85 ALA A CA 1
ATOM 660 C C . ALA A 1 85 ? 17.573 -17.299 -6.400 1.00 45.69 85 ALA A C 1
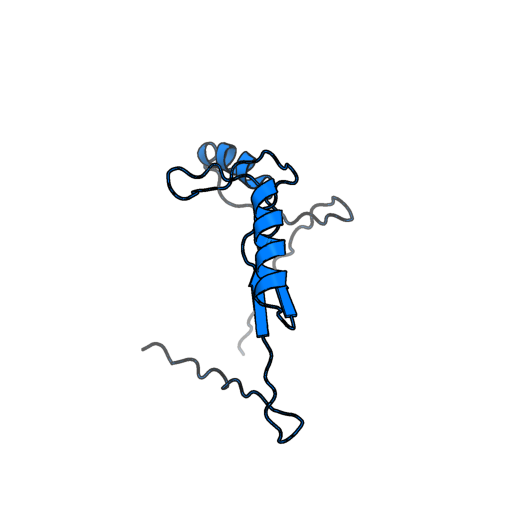ATOM 662 O O . ALA A 1 85 ? 17.656 -18.516 -6.546 1.00 45.69 85 ALA A O 1
ATOM 663 N N . CYS A 1 86 ? 18.214 -16.449 -7.211 1.00 44.47 86 CYS A N 1
ATOM 664 C CA . CYS A 1 86 ? 19.100 -16.919 -8.276 1.00 44.47 86 CYS A CA 1
ATOM 665 C C . CYS A 1 86 ? 20.394 -17.559 -7.727 1.00 44.47 86 CYS A C 1
ATOM 667 O O . CYS A 1 86 ? 20.971 -18.430 -8.371 1.00 44.47 86 CYS A O 1
ATOM 669 N N . LEU A 1 87 ? 20.835 -17.175 -6.523 1.00 45.84 87 LEU A N 1
ATOM 670 C CA . LEU A 1 87 ? 22.020 -17.735 -5.857 1.00 45.84 87 LEU A CA 1
ATOM 671 C C . LEU A 1 87 ? 21.699 -19.014 -5.058 1.00 45.84 87 LEU A C 1
ATOM 673 O O . LEU A 1 87 ? 22.528 -19.926 -4.997 1.00 45.84 87 LEU A O 1
ATOM 677 N N . CYS A 1 88 ? 20.494 -19.131 -4.494 1.00 41.66 88 CYS A N 1
ATOM 678 C CA . CYS A 1 88 ? 20.082 -20.283 -3.685 1.00 41.66 88 CYS A CA 1
ATOM 679 C C . CYS A 1 88 ? 19.863 -21.571 -4.490 1.00 41.66 88 CYS A C 1
ATOM 681 O O . CYS A 1 88 ? 20.045 -22.649 -3.934 1.00 41.66 88 CYS A O 1
ATOM 683 N N . VAL A 1 89 ? 19.564 -21.507 -5.793 1.00 45.50 89 VAL A N 1
ATOM 684 C CA . VAL A 1 89 ? 19.496 -22.727 -6.631 1.00 45.50 89 VAL A CA 1
ATOM 685 C C . VAL A 1 89 ? 20.892 -23.329 -6.882 1.00 45.50 89 VAL A C 1
ATOM 687 O O . VAL A 1 89 ? 21.012 -24.501 -7.220 1.00 45.50 89 VAL A O 1
ATOM 690 N N . SER A 1 90 ? 21.967 -22.564 -6.652 1.00 47.62 90 SER A N 1
ATOM 691 C CA . SER A 1 90 ? 23.351 -23.014 -6.871 1.00 47.62 90 SER A CA 1
ATOM 692 C C . SER A 1 90 ? 24.102 -23.441 -5.604 1.00 47.62 90 SER A C 1
ATOM 694 O O . SER A 1 90 ? 25.244 -23.886 -5.693 1.00 47.62 90 SER A O 1
ATOM 696 N N . SER A 1 91 ? 23.492 -23.336 -4.419 1.00 43.66 91 SER A N 1
ATOM 697 C CA . SER A 1 91 ? 24.190 -23.585 -3.151 1.00 43.66 91 SER A CA 1
ATOM 698 C C . SER A 1 91 ? 23.404 -24.499 -2.211 1.00 43.66 91 SER A C 1
ATOM 700 O O . SER A 1 91 ? 22.819 -24.083 -1.215 1.00 43.66 91 SER A O 1
ATOM 702 N N . LEU A 1 92 ? 23.470 -25.802 -2.492 1.00 48.25 92 LEU A N 1
ATOM 703 C CA . LEU A 1 92 ? 23.336 -26.828 -1.458 1.00 48.25 92 LEU A CA 1
ATOM 704 C C . LEU A 1 92 ? 24.533 -26.729 -0.499 1.00 48.25 92 LEU A C 1
ATOM 706 O O . LEU A 1 92 ? 25.541 -27.402 -0.699 1.00 48.25 92 LEU A O 1
ATOM 710 N N . VAL A 1 93 ? 24.435 -25.910 0.550 1.00 43.78 93 VAL A N 1
ATOM 711 C CA . VAL A 1 93 ? 25.290 -26.056 1.740 1.00 43.78 93 VAL A CA 1
ATOM 712 C C . VAL A 1 93 ? 24.464 -25.754 3.000 1.00 43.78 93 VAL A C 1
ATOM 714 O O . VAL A 1 93 ? 23.814 -24.710 3.059 1.00 43.78 93 VAL A O 1
ATOM 717 N N . PRO A 1 94 ? 24.428 -26.655 4.000 1.00 46.59 94 PRO A N 1
ATOM 718 C CA . PRO A 1 94 ? 23.507 -26.542 5.123 1.00 46.59 94 PRO A CA 1
ATOM 719 C C . PRO A 1 94 ? 23.969 -25.528 6.178 1.00 46.59 94 PRO A C 1
ATOM 721 O O . PRO A 1 94 ? 25.144 -25.453 6.522 1.00 46.59 94 PRO A O 1
ATOM 724 N N . ASN A 1 95 ? 22.976 -24.841 6.749 1.00 46.75 95 ASN A N 1
ATOM 725 C CA . ASN A 1 95 ? 22.932 -24.263 8.095 1.00 46.75 95 ASN A CA 1
ATOM 726 C C . ASN A 1 95 ? 24.139 -23.447 8.586 1.00 46.75 95 ASN A C 1
ATOM 728 O O . ASN A 1 95 ? 25.038 -23.980 9.229 1.00 46.75 95 ASN A O 1
ATOM 732 N N . GLN A 1 96 ? 24.010 -22.119 8.511 1.00 39.91 96 GLN A N 1
ATOM 733 C CA . GLN A 1 96 ? 24.373 -21.226 9.620 1.00 39.91 96 GLN A CA 1
ATOM 734 C C . GLN A 1 96 ? 23.635 -19.887 9.477 1.00 39.91 96 GLN A C 1
ATOM 736 O O . GLN A 1 96 ? 23.959 -19.059 8.629 1.00 39.91 96 GLN A O 1
ATOM 741 N N . PHE A 1 97 ? 22.608 -19.677 10.305 1.00 39.28 97 PHE A N 1
ATOM 742 C CA . PHE A 1 97 ? 21.926 -18.390 10.407 1.00 39.28 97 PHE A CA 1
ATOM 743 C C . PHE A 1 97 ? 22.739 -17.483 11.335 1.00 39.28 97 PHE A C 1
ATOM 745 O O . PHE A 1 97 ? 22.625 -17.561 12.559 1.00 39.28 97 PHE A O 1
ATOM 752 N N . THR A 1 98 ? 23.601 -16.649 10.759 1.00 38.88 98 THR A N 1
ATOM 753 C CA . THR A 1 98 ? 24.361 -15.654 11.522 1.00 38.88 98 THR A CA 1
ATOM 754 C C . THR A 1 98 ? 23.586 -14.341 11.533 1.00 38.88 98 THR A C 1
ATOM 756 O O . THR A 1 98 ? 23.546 -13.617 10.541 1.00 38.88 98 THR A O 1
ATOM 759 N N . MET A 1 99 ? 22.966 -14.016 12.667 1.00 33.22 99 MET A N 1
ATOM 760 C CA . MET A 1 99 ? 22.366 -12.700 12.903 1.00 33.22 99 MET A CA 1
ATOM 761 C C . MET A 1 99 ? 23.475 -11.639 13.012 1.00 33.22 99 MET A C 1
ATOM 763 O O . MET A 1 99 ? 24.303 -11.685 13.923 1.00 33.22 99 MET A O 1
ATOM 767 N N . ILE A 1 100 ? 23.501 -10.668 12.092 1.00 46.66 100 ILE A N 1
ATOM 768 C CA . ILE A 1 100 ? 24.436 -9.530 12.121 1.00 46.66 100 ILE A CA 1
ATOM 769 C C . ILE A 1 100 ? 23.740 -8.327 12.766 1.00 46.66 100 ILE A C 1
ATOM 771 O O . ILE A 1 100 ? 22.730 -7.835 12.261 1.00 46.66 100 ILE A O 1
ATOM 775 N N . ASN A 1 101 ? 24.302 -7.797 13.856 1.00 42.09 101 ASN A N 1
ATOM 776 C CA . ASN A 1 101 ? 23.839 -6.540 14.444 1.00 42.09 101 ASN A CA 1
ATOM 777 C C . ASN A 1 101 ? 24.193 -5.366 13.507 1.00 42.09 101 ASN A C 1
ATOM 779 O O . ASN A 1 101 ? 25.365 -4.999 13.366 1.00 42.09 101 ASN A O 1
ATOM 783 N N . ARG A 1 102 ? 23.180 -4.754 12.871 1.00 54.31 102 ARG A N 1
ATOM 784 C CA . ARG A 1 102 ? 23.364 -3.669 11.885 1.00 54.31 102 ARG A CA 1
ATOM 785 C C . ARG A 1 102 ? 23.997 -2.394 12.457 1.00 54.31 102 ARG A C 1
ATOM 787 O O . ARG A 1 102 ? 24.511 -1.601 11.674 1.00 54.31 102 ARG A O 1
ATOM 794 N N . ARG A 1 103 ? 24.025 -2.195 13.781 1.00 50.03 103 ARG A N 1
ATOM 795 C CA . ARG A 1 103 ? 24.635 -1.001 14.396 1.00 50.03 103 ARG A CA 1
ATOM 796 C C . ARG A 1 103 ? 26.151 -1.115 14.576 1.00 50.03 103 ARG A C 1
ATOM 798 O O . ARG A 1 103 ? 26.829 -0.098 14.606 1.00 50.03 103 ARG A O 1
ATOM 805 N N . THR A 1 104 ? 26.690 -2.328 14.689 1.00 54.84 104 THR A N 1
ATOM 806 C CA . THR A 1 104 ? 28.112 -2.546 15.020 1.00 54.84 104 THR A CA 1
ATOM 807 C C . THR A 1 104 ? 28.872 -3.386 13.996 1.00 54.84 104 THR A C 1
ATOM 809 O O . THR A 1 104 ? 30.094 -3.463 14.092 1.00 54.84 104 THR A O 1
ATOM 812 N N . ARG A 1 105 ? 28.184 -4.015 13.025 1.00 49.59 105 ARG A N 1
ATOM 813 C CA . ARG A 1 105 ? 28.764 -4.947 12.031 1.00 49.59 105 ARG A CA 1
ATOM 814 C C . ARG A 1 105 ? 29.665 -6.031 12.648 1.00 49.59 105 ARG A C 1
ATOM 816 O O . ARG A 1 105 ? 30.555 -6.549 11.981 1.00 49.59 105 ARG A O 1
ATOM 823 N N . ARG A 1 106 ? 29.449 -6.386 13.918 1.00 39.47 106 ARG A N 1
ATOM 824 C CA . ARG A 1 106 ? 30.157 -7.489 14.575 1.00 39.47 106 ARG A CA 1
ATOM 825 C C . ARG A 1 106 ? 29.282 -8.744 14.559 1.00 39.47 106 ARG A C 1
ATOM 827 O O . ARG A 1 106 ? 28.079 -8.626 14.810 1.00 39.47 106 ARG A O 1
ATOM 834 N N . PRO A 1 107 ? 29.855 -9.926 14.277 1.00 43.72 107 PRO A N 1
ATOM 835 C CA . PRO A 1 107 ? 29.137 -11.183 14.422 1.00 43.72 107 PRO A CA 1
ATOM 836 C C . PRO A 1 107 ? 28.795 -11.393 15.900 1.00 43.72 107 PRO A C 1
ATOM 838 O O . PRO A 1 107 ? 29.661 -11.270 16.768 1.00 43.72 107 PRO A O 1
ATOM 841 N N . VAL A 1 108 ? 27.526 -11.676 16.192 1.00 48.97 108 VAL A N 1
ATOM 842 C CA . VAL A 1 108 ? 27.100 -12.097 17.528 1.00 48.97 108 VAL A CA 1
ATOM 843 C C . VAL A 1 108 ? 27.019 -13.615 17.505 1.00 48.97 108 VAL A C 1
ATOM 845 O O . VAL A 1 108 ? 26.122 -14.186 16.891 1.00 48.97 108 VAL A O 1
ATOM 848 N N . THR A 1 109 ? 27.968 -14.279 18.157 1.00 42.16 109 THR A N 1
ATOM 849 C CA . THR A 1 109 ? 27.869 -15.717 18.403 1.00 42.16 109 THR A CA 1
ATOM 850 C C . THR A 1 109 ? 26.771 -15.933 19.436 1.00 42.16 109 THR A C 1
ATOM 852 O O . THR A 1 109 ? 26.886 -15.462 20.568 1.00 42.16 109 THR A O 1
ATOM 855 N N . LEU A 1 110 ? 25.688 -16.614 19.056 1.00 43.12 110 LEU A N 1
ATOM 856 C CA . LEU A 1 110 ? 24.647 -16.998 20.002 1.00 43.12 110 LEU A CA 1
ATOM 857 C C . LEU A 1 110 ? 25.258 -18.020 20.973 1.00 43.12 110 LEU A C 1
ATOM 859 O O . LEU A 1 110 ? 25.508 -19.168 20.602 1.00 43.12 110 LEU A O 1
ATOM 863 N N . ALA A 1 111 ? 25.554 -17.600 22.203 1.00 41.06 111 ALA A N 1
ATOM 864 C CA . ALA A 1 111 ? 25.906 -18.532 23.261 1.00 41.06 111 ALA A CA 1
ATOM 865 C C . ALA A 1 111 ? 24.714 -19.478 23.461 1.00 41.06 111 ALA A C 1
ATOM 867 O O . ALA A 1 111 ? 23.588 -19.047 23.708 1.00 41.06 111 ALA A O 1
ATOM 868 N N . LYS A 1 112 ? 24.967 -20.774 23.284 1.00 37.28 112 LYS A N 1
ATOM 869 C CA . LYS A 1 112 ? 23.993 -21.851 23.446 1.00 37.28 112 LYS A CA 1
ATOM 870 C C . LYS A 1 112 ? 23.456 -21.789 24.880 1.00 37.28 112 LYS A C 1
ATOM 872 O O . LYS A 1 112 ? 24.185 -22.105 25.817 1.00 37.28 112 LYS A O 1
ATOM 877 N N . LEU A 1 113 ? 22.207 -21.355 25.059 1.00 36.19 113 LEU A N 1
ATOM 878 C CA . LEU A 1 113 ? 21.514 -21.475 26.340 1.00 36.19 113 LEU A CA 1
ATOM 879 C C . LEU A 1 113 ? 21.352 -22.978 26.614 1.00 36.19 113 LEU A C 1
ATOM 881 O O . LEU A 1 113 ? 20.552 -23.656 25.974 1.00 36.19 113 LEU A O 1
ATOM 885 N N . SER A 1 114 ? 22.192 -23.517 27.497 1.00 35.78 114 SER A N 1
ATOM 886 C CA . SER A 1 114 ? 22.100 -24.897 27.964 1.00 35.78 114 SER A CA 1
ATOM 887 C C . SER A 1 114 ? 20.935 -25.000 28.939 1.00 35.78 114 SER A C 1
ATOM 889 O O . SER A 1 114 ? 21.034 -24.557 30.082 1.00 35.78 114 SER A O 1
ATOM 891 N N . THR A 1 115 ? 19.831 -25.591 28.498 1.00 39.47 115 THR A N 1
ATOM 892 C CA . THR A 1 115 ? 18.744 -26.027 29.373 1.00 39.47 115 THR A CA 1
ATOM 893 C C . THR A 1 115 ? 19.241 -27.215 30.200 1.00 39.47 115 THR A C 1
ATOM 895 O O . THR A 1 115 ? 19.158 -28.361 29.767 1.00 39.47 115 THR A O 1
ATOM 898 N N . THR A 1 116 ? 19.791 -26.960 31.388 1.00 35.00 116 THR A N 1
ATOM 899 C CA . THR A 1 116 ? 19.954 -28.008 32.403 1.00 35.00 116 THR A CA 1
ATOM 900 C C . THR A 1 116 ? 18.689 -28.042 33.243 1.00 35.00 116 THR A C 1
ATOM 902 O O . THR A 1 116 ? 18.543 -27.312 34.220 1.00 35.00 116 THR A O 1
ATOM 905 N N . THR A 1 117 ? 17.761 -28.904 32.851 1.00 39.56 117 THR A N 1
ATOM 906 C CA . THR A 1 117 ? 16.748 -29.463 33.742 1.00 39.56 117 THR A CA 1
ATOM 907 C C . THR A 1 117 ? 17.476 -30.327 34.774 1.00 39.56 117 THR A C 1
ATOM 909 O O . THR A 1 117 ? 18.126 -31.304 34.404 1.00 39.56 117 THR A O 1
ATOM 912 N N . ARG A 1 118 ? 17.389 -29.992 36.066 1.00 33.81 118 ARG A N 1
ATOM 913 C CA . ARG A 1 118 ? 17.745 -30.922 37.146 1.00 33.81 118 ARG A CA 1
ATOM 914 C C . ARG A 1 118 ? 16.476 -31.258 37.913 1.00 33.81 118 ARG A C 1
ATOM 916 O O . ARG A 1 118 ? 15.919 -30.411 38.600 1.00 33.81 118 ARG A O 1
ATOM 923 N N . VAL A 1 119 ? 16.024 -32.490 37.719 1.00 40.06 119 VAL A N 1
ATOM 924 C CA . VAL A 1 119 ? 15.054 -33.174 38.569 1.00 40.06 119 VAL A CA 1
ATOM 925 C C . VAL A 1 119 ? 15.827 -33.744 39.755 1.00 40.06 119 VAL A C 1
ATOM 927 O O . VAL A 1 119 ? 16.758 -34.529 39.562 1.00 40.06 119 VAL A O 1
ATOM 930 N N . SER A 1 120 ? 15.461 -33.335 40.963 1.00 42.00 120 SER A N 1
ATOM 931 C CA . SER A 1 120 ? 15.546 -34.114 42.206 1.00 42.00 120 SER A CA 1
ATOM 932 C C . SER A 1 120 ? 14.558 -33.526 43.195 1.00 42.00 120 SER A C 1
ATOM 934 O O . SER A 1 120 ? 14.534 -32.279 43.294 1.00 42.00 120 SER A O 1
#

Radius of gyration: 23.29 Å; chains: 1; bounding box: 53×45×63 Å

Secondary structure (DSSP, 8-state):
-PPP--PPPP----SSSS-----EEEE----B-S-TTPBPSSPPTT---BHHHHHHHHHHHHHHH--SEEEE-S--B--THHHHHHHHTT---------B-TTT--B-------------

InterPro domains:
  IPR029052 Metallo-dependent phosphatase-like [SSF56300] (22-78)

Organism: NCBI:txid120398

Foldseek 3Di:
DDPPDPDDDDDDDDPDPPDDDFFEAEDEAQADAVDQADADPPDDPPDRHGNVVVVVVVVVCCVVVVGPYYHYDDNNHNDCVVVVVVVVVVDPDDDDDFDADPVPRDTDDPDPPDPDDDDD

pLDDT: mean 71.97, std 22.07, range [33.22, 97.5]

Sequence (120 aa):
MVAALDKPKLVARTIDNDGLTYKILQIPDLHYSGKDTTTCYGPPPGIDCKESYMDVMMQKMIDDEKPDFVVFSGDQIETLARLQACLCVSSLVPNQFTMINRRTRRPVTLAKLSTTTRVS